Protein AF-A0A5D8YFP8-F1 (afdb_monomer)

Sequence (154 aa):
MKHLTKTLVATAILLFAITYSSNAQLAPLNMPQSDTSWSAPQTMVLKSHWGGTQEVEITCKLIKHYGTTGKFEVQITNKGPKKLTGYVGLVMGGGWKDLNYNNLAHFNRLGANYWIRFNLELRGCLPKGRSKMTDLEKCKACMPHIGFAEVNFD

Structure (mmCIF, N/CA/C/O backbone):
data_AF-A0A5D8YFP8-F1
#
_entry.id   AF-A0A5D8YFP8-F1
#
loop_
_atom_site.group_PDB
_atom_site.id
_atom_site.type_symbol
_atom_site.label_atom_id
_atom_site.label_alt_id
_atom_site.label_comp_id
_atom_site.label_asym_id
_atom_site.label_entity_id
_atom_site.label_seq_id
_atom_site.pdbx_PDB_ins_code
_atom_site.Cartn_x
_atom_site.Cartn_y
_atom_site.Cartn_z
_atom_site.occupancy
_atom_site.B_iso_or_equiv
_atom_site.auth_seq_id
_atom_site.auth_comp_id
_atom_site.auth_asym_id
_atom_site.auth_atom_id
_atom_site.pdbx_PDB_model_num
ATOM 1 N N . MET A 1 1 ? -66.411 1.654 2.085 1.00 47.53 1 MET A N 1
ATOM 2 C CA . MET A 1 1 ? -65.193 2.328 2.600 1.00 47.53 1 MET A CA 1
ATOM 3 C C . MET A 1 1 ? -64.343 1.384 3.470 1.00 47.53 1 MET A C 1
ATOM 5 O O . MET A 1 1 ? -64.147 1.649 4.646 1.00 47.53 1 MET A O 1
ATOM 9 N N . LYS A 1 2 ? -63.863 0.247 2.938 1.00 46.16 2 LYS A N 1
ATOM 10 C CA . LYS A 1 2 ? -63.040 -0.728 3.701 1.00 46.16 2 LYS A CA 1
ATOM 11 C C . LYS A 1 2 ? -61.814 -1.250 2.929 1.00 46.16 2 LYS A C 1
ATOM 13 O O . LYS A 1 2 ? -61.203 -2.228 3.340 1.00 46.16 2 LYS A O 1
ATOM 18 N N . HIS A 1 3 ? -61.447 -0.596 1.824 1.00 42.34 3 HIS A N 1
ATOM 19 C CA . HIS A 1 3 ? -60.337 -1.032 0.965 1.00 42.34 3 HIS A CA 1
ATOM 20 C C . HIS A 1 3 ? -59.180 -0.029 0.853 1.00 42.34 3 HIS A C 1
ATOM 22 O O . HIS A 1 3 ? -58.151 -0.385 0.296 1.00 42.34 3 HIS A O 1
ATOM 28 N N . LEU A 1 4 ? -59.291 1.180 1.421 1.00 44.59 4 LEU A N 1
ATOM 29 C CA . LEU A 1 4 ? -58.226 2.191 1.324 1.00 44.59 4 LEU A CA 1
ATOM 30 C C . LEU A 1 4 ? -57.161 2.119 2.431 1.00 44.59 4 LEU A C 1
ATOM 32 O O . LEU A 1 4 ? -56.101 2.714 2.285 1.00 44.59 4 LEU A O 1
ATOM 36 N N . THR A 1 5 ? -57.388 1.385 3.521 1.00 45.97 5 THR A N 1
ATOM 37 C CA . THR A 1 5 ? -56.457 1.350 4.666 1.00 45.97 5 THR A CA 1
ATOM 38 C C . THR A 1 5 ? -55.403 0.245 4.602 1.00 45.97 5 THR A C 1
ATOM 40 O O . THR A 1 5 ? -54.464 0.268 5.389 1.00 45.97 5 THR A O 1
ATOM 43 N N . LYS A 1 6 ? -55.506 -0.712 3.668 1.00 43.00 6 LYS A N 1
ATOM 44 C CA . LYS A 1 6 ? -54.538 -1.823 3.556 1.00 43.00 6 LYS A CA 1
ATOM 45 C C . LYS A 1 6 ? -53.389 -1.560 2.580 1.00 43.00 6 LYS A C 1
ATOM 47 O O . LYS A 1 6 ? -52.371 -2.237 2.660 1.00 43.00 6 LYS A O 1
ATOM 52 N N . THR A 1 7 ? -53.510 -0.557 1.715 1.00 43.31 7 THR A N 1
ATOM 53 C CA . THR A 1 7 ? -52.475 -0.229 0.719 1.00 43.31 7 THR A CA 1
ATOM 54 C C . THR A 1 7 ? -51.374 0.674 1.284 1.00 43.31 7 THR A C 1
ATOM 56 O O . THR A 1 7 ? -50.300 0.750 0.705 1.00 43.31 7 THR A O 1
ATOM 59 N N . LEU A 1 8 ? -51.594 1.320 2.437 1.00 41.31 8 LEU A N 1
ATOM 60 C CA . LEU A 1 8 ? -50.602 2.223 3.039 1.00 41.31 8 LEU A CA 1
ATOM 61 C C . LEU A 1 8 ? -49.530 1.509 3.882 1.00 41.31 8 LEU A C 1
ATOM 63 O O . LEU A 1 8 ? -48.481 2.085 4.145 1.00 41.31 8 LEU A O 1
ATOM 67 N N . VAL A 1 9 ? -49.770 0.262 4.304 1.00 45.12 9 VAL A N 1
ATOM 68 C CA . VAL A 1 9 ? -48.839 -0.482 5.177 1.00 45.12 9 VAL A CA 1
ATOM 69 C C . VAL A 1 9 ? -47.821 -1.298 4.369 1.00 45.12 9 VAL A C 1
ATOM 71 O O . VAL A 1 9 ? -46.718 -1.556 4.839 1.00 45.12 9 VAL A O 1
ATOM 74 N N . ALA A 1 10 ? -48.138 -1.648 3.119 1.00 42.41 10 ALA A N 1
ATOM 75 C CA . ALA A 1 10 ? -47.238 -2.424 2.263 1.00 42.41 10 ALA A CA 1
ATOM 76 C C . ALA A 1 10 ? -46.098 -1.586 1.648 1.00 42.41 10 ALA A C 1
ATOM 78 O O . ALA A 1 10 ? -45.053 -2.132 1.302 1.00 42.41 10 ALA A O 1
ATOM 79 N N . THR A 1 11 ? -46.252 -0.262 1.558 1.00 43.38 11 THR A N 1
ATOM 80 C CA . THR A 1 11 ? -45.245 0.626 0.945 1.00 43.38 11 THR A CA 1
ATOM 81 C C . THR A 1 11 ? -44.158 1.081 1.927 1.00 43.38 11 THR A C 1
ATOM 83 O O . THR A 1 11 ? -43.121 1.576 1.500 1.00 43.38 11 THR A O 1
ATOM 86 N N . ALA A 1 12 ? -44.345 0.878 3.237 1.00 41.94 12 ALA A N 1
ATOM 87 C CA . ALA A 1 12 ? -43.344 1.226 4.253 1.00 41.94 12 ALA A CA 1
ATOM 88 C C . ALA A 1 12 ? -42.293 0.121 4.481 1.00 41.94 12 ALA A C 1
ATOM 90 O O . ALA A 1 12 ? -41.196 0.403 4.954 1.00 41.94 12 ALA A O 1
ATOM 91 N N . ILE A 1 13 ? -42.594 -1.130 4.112 1.00 46.78 13 ILE A N 1
ATOM 92 C CA . ILE A 1 13 ? -41.677 -2.271 4.297 1.00 46.78 13 ILE A CA 1
ATOM 93 C C . ILE A 1 13 ? -40.720 -2.424 3.099 1.00 46.78 13 ILE A C 1
ATOM 95 O O . ILE A 1 13 ? -39.627 -2.963 3.242 1.00 46.78 13 ILE A O 1
ATOM 99 N N . LEU A 1 14 ? -41.061 -1.864 1.932 1.00 38.50 14 LEU A N 1
ATOM 100 C CA . LEU A 1 14 ? -40.217 -1.936 0.731 1.00 38.50 14 LEU A CA 1
ATOM 101 C C . LEU A 1 14 ? -39.085 -0.887 0.679 1.00 38.50 14 LEU A C 1
ATOM 103 O O . LEU A 1 14 ? -38.270 -0.918 -0.237 1.00 38.50 14 LEU A O 1
ATOM 107 N N . LEU A 1 15 ? -39.013 0.026 1.654 1.00 38.91 15 LEU A N 1
ATOM 108 C CA . LEU A 1 15 ? -37.946 1.035 1.767 1.00 38.91 15 LEU A CA 1
ATOM 109 C C . LEU A 1 15 ? -36.747 0.577 2.617 1.00 38.91 15 LEU A C 1
ATOM 111 O O . LEU A 1 15 ? -35.756 1.294 2.706 1.00 38.91 15 LEU A O 1
ATOM 115 N N . PHE A 1 16 ? -36.798 -0.634 3.183 1.00 40.44 16 PHE A N 1
ATOM 116 C CA . PHE A 1 16 ? -35.666 -1.281 3.861 1.00 40.44 16 PHE A CA 1
ATOM 117 C C . PHE A 1 16 ? -34.938 -2.309 2.987 1.00 40.44 16 PHE A C 1
ATOM 119 O O . PHE A 1 16 ? -34.140 -3.099 3.487 1.00 40.44 16 PHE A O 1
ATOM 126 N N . ALA A 1 17 ? -35.108 -2.245 1.665 1.00 38.97 17 ALA A N 1
ATOM 127 C CA . ALA A 1 17 ? -34.053 -2.686 0.759 1.00 38.97 17 ALA A CA 1
ATOM 128 C C . ALA A 1 17 ?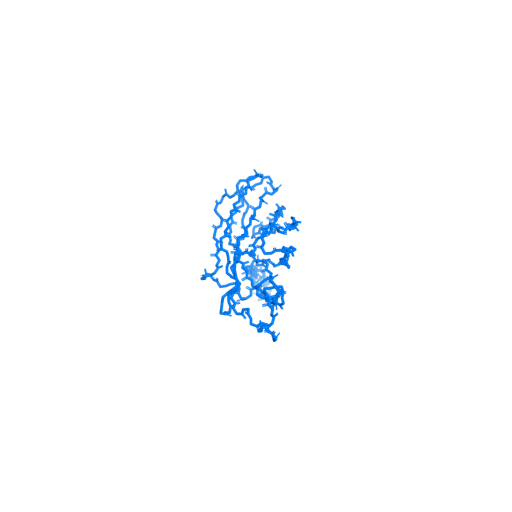 -32.914 -1.653 0.817 1.00 38.97 17 ALA A C 1
ATOM 130 O O . ALA A 1 17 ? -32.631 -0.949 -0.152 1.00 38.97 17 ALA A O 1
ATOM 131 N N . ILE A 1 18 ? -32.296 -1.523 1.999 1.00 44.00 18 ILE A N 1
ATOM 132 C CA . ILE A 1 18 ? -31.012 -0.861 2.160 1.00 44.00 18 ILE A CA 1
ATOM 133 C C . ILE A 1 18 ? -30.118 -1.583 1.171 1.00 44.00 18 ILE A C 1
ATOM 135 O O . ILE A 1 18 ? -29.891 -2.787 1.274 1.00 44.00 18 ILE A O 1
ATOM 139 N N . THR A 1 19 ? -29.688 -0.853 0.156 1.00 37.78 19 THR A N 1
ATOM 140 C CA . THR A 1 19 ? -28.630 -1.270 -0.740 1.00 37.78 19 THR A CA 1
ATOM 141 C C . THR A 1 19 ? -27.440 -1.649 0.136 1.00 37.78 19 THR A C 1
ATOM 143 O O . THR A 1 19 ? -26.700 -0.774 0.588 1.00 37.78 19 THR A O 1
ATOM 146 N N . TYR A 1 20 ? -27.285 -2.943 0.426 1.00 38.62 20 TYR A N 1
ATOM 147 C CA . TYR A 1 20 ? -26.087 -3.529 1.015 1.00 38.62 20 TYR A CA 1
ATOM 148 C C . TYR A 1 20 ? -24.996 -3.496 -0.054 1.00 38.62 20 TYR A C 1
ATOM 150 O O . TYR A 1 20 ? -24.557 -4.510 -0.587 1.00 38.62 20 TYR A O 1
ATOM 158 N N . SER A 1 21 ? -24.605 -2.285 -0.430 1.00 44.31 21 SER A N 1
ATOM 159 C CA . SER A 1 21 ? -23.435 -2.040 -1.240 1.00 44.31 21 SER A CA 1
ATOM 160 C C . SER A 1 21 ? -22.251 -2.339 -0.333 1.00 44.31 21 SER A C 1
ATOM 162 O O . SER A 1 21 ? -22.034 -1.645 0.661 1.00 44.31 21 SER A O 1
ATOM 164 N N . SER A 1 22 ? -21.491 -3.389 -0.636 1.00 53.75 22 SER A N 1
ATOM 165 C CA . SER A 1 22 ? -20.149 -3.557 -0.085 1.00 53.75 22 SER A CA 1
ATOM 166 C C . SER A 1 22 ? -19.400 -2.234 -0.285 1.00 53.75 22 SER A C 1
ATOM 168 O O . SER A 1 22 ? -19.142 -1.845 -1.426 1.00 53.75 22 SER A O 1
ATOM 170 N N . ASN A 1 23 ? -19.114 -1.505 0.800 1.00 69.19 23 ASN A N 1
ATOM 171 C CA . ASN A 1 23 ? -18.434 -0.210 0.747 1.00 69.19 23 ASN A CA 1
ATOM 172 C C . ASN A 1 23 ? -16.951 -0.434 0.436 1.00 69.19 23 ASN A C 1
ATOM 174 O O . ASN A 1 23 ? -16.091 -0.321 1.310 1.00 69.19 23 ASN A O 1
ATOM 178 N N . ALA A 1 24 ? -16.657 -0.811 -0.805 1.00 78.94 24 ALA A N 1
ATOM 179 C CA . ALA A 1 24 ? -15.300 -0.843 -1.299 1.00 78.94 24 ALA A CA 1
ATOM 180 C C . ALA A 1 24 ? -14.810 0.600 -1.468 1.00 78.94 24 ALA A C 1
ATOM 182 O O . ALA A 1 24 ? -15.479 1.437 -2.076 1.00 78.94 24 ALA A O 1
ATOM 183 N N . GLN A 1 25 ? -13.653 0.900 -0.894 1.00 89.31 25 GLN A N 1
ATOM 184 C CA . GLN A 1 25 ? -13.054 2.229 -0.885 1.00 89.31 25 GLN A CA 1
ATOM 185 C C . GLN A 1 25 ? -11.732 2.168 -1.628 1.00 89.31 25 GLN A C 1
ATOM 187 O O . GLN A 1 25 ? -10.938 1.265 -1.385 1.00 89.31 25 GLN A O 1
ATOM 192 N N . LEU A 1 26 ? -11.498 3.120 -2.526 1.00 89.94 26 LEU A N 1
ATOM 193 C CA . LEU A 1 26 ? -10.287 3.198 -3.333 1.00 89.94 26 LEU A CA 1
ATOM 194 C C . LEU A 1 26 ? -9.584 4.528 -3.099 1.00 89.94 26 LEU A C 1
ATOM 196 O O . LEU A 1 26 ? -10.237 5.566 -2.999 1.00 89.94 26 LEU A O 1
ATOM 200 N N . ALA A 1 27 ? -8.258 4.493 -3.103 1.00 90.88 27 ALA A N 1
ATOM 201 C CA . ALA A 1 27 ? -7.419 5.678 -3.174 1.00 90.88 27 ALA A CA 1
ATOM 202 C C . ALA A 1 27 ? -6.243 5.419 -4.127 1.00 90.88 27 ALA A C 1
ATOM 204 O O . ALA A 1 27 ? -5.752 4.286 -4.179 1.00 90.88 27 ALA A O 1
ATOM 205 N N . PRO A 1 28 ? -5.773 6.426 -4.885 1.00 93.19 28 PRO A N 1
ATOM 206 C CA . PRO A 1 28 ? -4.505 6.322 -5.597 1.00 93.19 28 PRO A CA 1
ATOM 207 C C . PRO A 1 28 ? -3.396 5.917 -4.624 1.00 93.19 28 PRO A C 1
ATOM 209 O O . PRO A 1 28 ? -3.338 6.434 -3.513 1.00 93.19 28 PRO A O 1
ATOM 212 N N . LEU A 1 29 ? -2.530 4.987 -5.018 1.00 94.88 29 LEU A N 1
ATOM 213 C CA . LEU A 1 29 ? -1.401 4.581 -4.192 1.00 94.88 29 LEU A CA 1
ATOM 214 C C . LEU A 1 29 ? -0.234 5.549 -4.424 1.00 94.88 29 LEU A C 1
ATOM 216 O O . LEU A 1 29 ? 0.273 5.652 -5.541 1.00 94.88 29 LEU A O 1
ATOM 220 N N . ASN A 1 30 ? 0.229 6.224 -3.372 1.00 96.06 30 ASN A N 1
ATOM 221 C CA . ASN A 1 30 ? 1.441 7.029 -3.442 1.00 96.06 30 ASN A CA 1
ATOM 222 C C . ASN A 1 30 ? 2.662 6.135 -3.706 1.00 96.06 30 ASN A C 1
ATOM 224 O O . ASN A 1 30 ? 3.015 5.281 -2.894 1.00 96.06 30 ASN A O 1
ATOM 228 N N . MET A 1 31 ? 3.294 6.323 -4.861 1.00 95.81 31 MET A N 1
ATOM 229 C CA . MET A 1 31 ? 4.375 5.463 -5.337 1.00 95.81 31 MET A CA 1
ATOM 230 C C . MET A 1 31 ? 5.730 5.908 -4.775 1.00 95.81 31 MET A C 1
ATOM 232 O O . MET A 1 31 ? 5.963 7.109 -4.621 1.00 95.81 31 MET A O 1
ATOM 236 N N . PRO A 1 32 ? 6.667 4.979 -4.515 1.00 96.00 32 PRO A N 1
ATOM 237 C CA . PRO A 1 32 ? 7.991 5.346 -4.037 1.00 96.00 32 PRO A CA 1
ATOM 238 C C . PRO A 1 32 ? 8.777 6.125 -5.100 1.00 96.00 32 PRO A C 1
ATOM 240 O O . PRO A 1 32 ? 8.525 6.025 -6.309 1.00 96.00 32 PRO A O 1
ATOM 243 N N . GLN A 1 33 ? 9.730 6.941 -4.650 1.00 93.94 33 GLN A N 1
ATOM 244 C CA . GLN A 1 33 ? 10.578 7.732 -5.548 1.00 93.94 33 GLN A CA 1
ATOM 245 C C . GLN A 1 33 ? 11.653 6.862 -6.213 1.00 93.94 33 GLN A C 1
ATOM 247 O O . GLN A 1 33 ? 11.975 7.093 -7.375 1.00 93.94 33 GLN A O 1
ATOM 252 N N . SER A 1 34 ? 12.115 5.811 -5.525 1.00 93.00 34 SER A N 1
ATOM 253 C CA . SER A 1 34 ? 13.021 4.784 -6.054 1.00 93.00 34 SER A CA 1
ATOM 254 C C . SER A 1 34 ? 12.493 3.368 -5.794 1.00 93.00 34 SER A C 1
ATOM 256 O O . SER A 1 34 ? 11.586 3.160 -4.996 1.00 93.00 34 SER A O 1
ATOM 258 N N . ASP A 1 35 ? 13.063 2.379 -6.472 1.00 85.81 35 ASP A N 1
ATOM 259 C CA . ASP A 1 35 ? 12.762 0.949 -6.308 1.00 85.81 35 ASP A CA 1
ATOM 260 C C . ASP A 1 35 ? 13.217 0.372 -4.954 1.00 85.81 35 ASP A C 1
ATOM 262 O O . ASP A 1 35 ? 12.687 -0.630 -4.481 1.00 85.81 35 ASP A O 1
ATOM 266 N N . THR A 1 36 ? 14.174 1.021 -4.296 1.00 88.31 36 THR A N 1
ATOM 267 C CA . THR A 1 36 ? 14.723 0.601 -3.000 1.00 88.31 36 THR A CA 1
ATOM 268 C C . THR A 1 36 ? 14.081 1.296 -1.798 1.00 88.31 36 THR A C 1
ATOM 270 O O . THR A 1 36 ? 14.227 0.809 -0.670 1.00 88.31 36 THR A O 1
ATOM 273 N N . SER A 1 37 ? 13.349 2.393 -2.018 1.00 94.94 37 SER A N 1
ATOM 274 C CA . SER A 1 37 ? 12.750 3.221 -0.967 1.00 94.94 37 SER A CA 1
ATOM 275 C C . SER A 1 37 ? 11.281 2.895 -0.703 1.00 94.94 37 SER A C 1
ATOM 277 O O . SER A 1 37 ? 10.557 2.372 -1.551 1.00 94.94 37 SER A O 1
ATOM 279 N N . TRP A 1 38 ? 10.842 3.227 0.508 1.00 97.81 38 TRP A N 1
ATOM 280 C CA . TRP A 1 38 ? 9.423 3.331 0.827 1.00 97.81 38 TRP A CA 1
ATOM 281 C C . TRP A 1 38 ? 8.854 4.631 0.253 1.00 97.81 38 TRP A C 1
ATOM 283 O O . TRP A 1 38 ? 9.555 5.639 0.145 1.00 97.81 38 TRP A O 1
ATOM 293 N N . SER A 1 39 ? 7.573 4.616 -0.100 1.00 97.94 39 SER A N 1
ATOM 294 C CA . SER A 1 39 ? 6.827 5.818 -0.446 1.00 97.94 39 SER A CA 1
ATOM 295 C C . SER A 1 39 ? 6.719 6.754 0.753 1.00 97.94 39 SER A C 1
ATOM 297 O O . SER A 1 39 ? 6.797 6.326 1.908 1.00 97.94 39 SER A O 1
ATOM 299 N N . ALA A 1 40 ? 6.458 8.033 0.483 1.00 97.50 40 ALA A N 1
ATOM 300 C CA . ALA A 1 40 ? 5.982 8.915 1.537 1.00 97.50 40 ALA A CA 1
ATOM 301 C C . ALA A 1 40 ? 4.651 8.369 2.102 1.00 97.50 40 ALA A C 1
ATOM 303 O O . ALA A 1 40 ? 3.851 7.821 1.325 1.00 97.50 40 ALA A O 1
ATOM 304 N N . PRO A 1 41 ? 4.405 8.503 3.419 1.00 97.12 41 PRO A N 1
ATOM 305 C CA . PRO A 1 41 ? 3.124 8.150 4.017 1.00 97.12 41 PRO A CA 1
ATOM 306 C C . PRO A 1 41 ? 1.968 8.873 3.330 1.00 97.12 41 PRO A C 1
ATOM 308 O O . PRO A 1 41 ? 2.063 10.061 3.025 1.00 97.12 41 PRO A O 1
ATOM 311 N N . GLN A 1 42 ? 0.883 8.149 3.079 1.00 97.19 42 GLN A N 1
ATOM 312 C CA . GLN A 1 42 ? -0.379 8.719 2.622 1.00 97.19 42 GLN A CA 1
ATOM 313 C C . GLN A 1 42 ? -1.481 8.359 3.610 1.00 97.19 42 GLN A C 1
ATOM 315 O O . GLN A 1 42 ? -1.569 7.221 4.071 1.00 97.19 42 GLN A O 1
ATOM 320 N N . THR A 1 43 ? -2.330 9.328 3.907 1.00 96.62 43 THR A N 1
ATOM 321 C CA . THR A 1 43 ? -3.428 9.162 4.852 1.00 96.62 43 THR A CA 1
ATOM 322 C C . THR A 1 43 ? -4.736 8.933 4.106 1.00 96.62 43 THR A C 1
ATOM 324 O O . THR A 1 43 ? -5.018 9.600 3.111 1.00 96.62 43 THR A O 1
ATOM 327 N N . MET A 1 44 ? -5.550 8.002 4.597 1.00 94.62 44 MET A N 1
ATOM 328 C CA . MET A 1 44 ? -6.881 7.711 4.076 1.00 94.62 44 MET A CA 1
ATOM 329 C C . MET A 1 44 ? -7.876 7.568 5.227 1.00 94.62 44 MET A C 1
ATOM 331 O O . MET A 1 44 ? -7.583 6.943 6.243 1.00 94.62 44 MET A O 1
ATOM 335 N N . VAL A 1 45 ? -9.082 8.106 5.052 1.00 95.56 45 VAL A N 1
ATOM 336 C CA . VAL A 1 45 ? -10.192 7.885 5.985 1.00 95.56 45 VAL A CA 1
ATOM 337 C C . VAL A 1 45 ? -11.027 6.711 5.487 1.00 95.56 45 VAL A C 1
ATOM 339 O O . VAL A 1 45 ? -11.682 6.807 4.450 1.00 95.56 45 VAL A O 1
ATOM 342 N N . LEU A 1 46 ? -11.015 5.611 6.235 1.00 93.88 46 LEU A N 1
ATOM 343 C CA . LEU A 1 46 ? -11.871 4.458 5.996 1.00 93.88 46 LEU A CA 1
ATOM 344 C C . LEU A 1 46 ? -13.241 4.671 6.637 1.00 93.88 46 LEU A C 1
ATOM 346 O O . LEU A 1 46 ? -13.349 5.159 7.760 1.00 93.88 46 LEU A O 1
ATOM 350 N N . LYS A 1 47 ? -14.287 4.239 5.943 1.00 92.94 47 LYS A N 1
ATOM 351 C CA . LYS A 1 47 ? -15.664 4.101 6.426 1.00 92.94 47 LYS A CA 1
ATOM 352 C C . LYS A 1 47 ? -15.942 2.636 6.743 1.00 92.94 47 LYS A C 1
ATOM 354 O O . LYS A 1 47 ? -15.593 1.774 5.936 1.00 92.94 47 LYS A O 1
ATOM 359 N N . SER A 1 48 ? -16.560 2.355 7.887 1.00 90.50 48 SER A N 1
ATOM 360 C CA . SER A 1 48 ? -16.979 0.985 8.207 1.00 90.50 48 SER A CA 1
ATOM 361 C C . SER A 1 48 ? -18.295 0.628 7.520 1.00 90.50 48 SER A C 1
ATOM 363 O O . SER A 1 48 ? -19.075 1.510 7.149 1.00 90.50 48 SER A O 1
ATOM 365 N N . HIS A 1 49 ? -18.571 -0.669 7.396 1.00 81.69 49 HIS A N 1
ATOM 366 C CA . HIS A 1 49 ? -19.869 -1.164 6.945 1.00 81.69 49 HIS A CA 1
ATOM 367 C C . HIS A 1 49 ? -21.027 -0.698 7.846 1.00 81.69 49 HIS A C 1
ATOM 369 O O . HIS A 1 49 ? -22.089 -0.343 7.344 1.00 81.69 49 HIS A O 1
ATOM 375 N N . TRP A 1 50 ? -20.800 -0.625 9.160 1.00 82.88 50 TRP A N 1
ATOM 376 C CA . TRP A 1 50 ? -21.799 -0.263 10.174 1.00 82.88 50 TRP A CA 1
ATOM 377 C C . TRP A 1 50 ? -21.829 1.236 10.509 1.00 82.88 50 TRP A C 1
ATOM 379 O O . TRP A 1 50 ? -22.492 1.655 11.456 1.00 82.88 50 TRP A O 1
ATOM 389 N N . GLY A 1 51 ? -21.105 2.057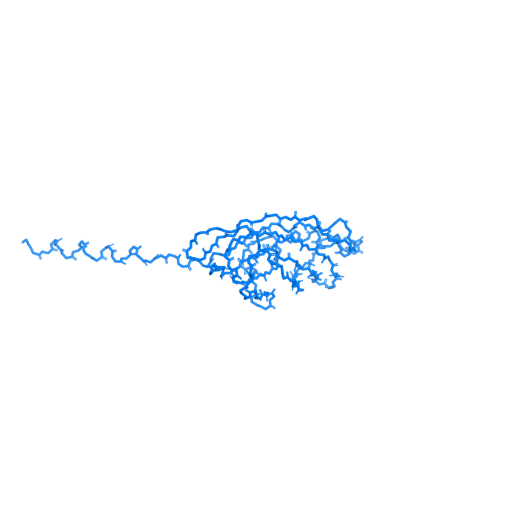 9.745 1.00 82.50 51 GLY A N 1
ATOM 390 C CA . GLY A 1 51 ? -20.949 3.485 10.003 1.00 82.50 51 GLY A CA 1
ATOM 391 C C . GLY A 1 51 ? -19.731 3.834 10.865 1.00 82.50 51 GLY A C 1
ATOM 392 O O . GLY A 1 51 ? -19.025 2.980 11.403 1.00 82.50 51 GLY A O 1
ATOM 393 N N . GLY A 1 52 ? -19.444 5.131 10.953 1.00 88.38 52 GLY A N 1
ATOM 394 C CA . GLY A 1 52 ? -18.216 5.648 11.554 1.00 88.38 52 GLY A CA 1
ATOM 395 C C . GLY A 1 52 ? -17.032 5.660 10.588 1.00 88.38 52 GLY A C 1
ATOM 396 O O . GLY A 1 52 ? -17.057 5.056 9.510 1.00 88.38 52 GLY A O 1
ATOM 397 N N . THR A 1 53 ? -15.987 6.379 10.991 1.00 94.31 53 THR A N 1
ATOM 398 C CA . THR A 1 53 ? -14.779 6.596 10.192 1.00 94.31 53 THR A CA 1
ATOM 399 C C . THR A 1 53 ? -13.521 6.431 11.030 1.00 94.31 53 THR A C 1
ATOM 401 O O . THR A 1 53 ? -13.516 6.824 12.195 1.00 94.31 53 THR A O 1
ATOM 404 N N . GLN A 1 54 ? -12.452 5.906 10.438 1.00 94.06 54 GLN A N 1
ATOM 405 C CA . GLN A 1 54 ? -11.124 5.875 11.050 1.00 94.06 54 GLN A CA 1
ATOM 406 C C . GLN A 1 54 ? -10.042 6.198 10.038 1.00 94.06 54 GLN A C 1
ATOM 408 O O . GLN A 1 54 ? -10.144 5.849 8.865 1.00 94.06 54 GLN A O 1
ATOM 413 N N . GLU A 1 55 ? -8.994 6.848 10.520 1.00 96.62 55 GLU A N 1
ATOM 414 C CA . GLU A 1 55 ? -7.822 7.154 9.724 1.00 96.62 55 GLU A CA 1
ATOM 415 C C . GLU A 1 55 ? -6.873 5.950 9.661 1.00 96.62 55 GLU A C 1
ATOM 417 O O . GLU A 1 55 ? -6.594 5.292 10.669 1.00 96.62 55 GLU A O 1
ATOM 422 N N . VAL A 1 56 ? -6.352 5.686 8.468 1.00 97.44 56 VAL A N 1
ATOM 423 C CA . VAL A 1 56 ? -5.217 4.798 8.246 1.00 97.44 56 VAL A CA 1
ATOM 424 C C . VAL A 1 56 ? -4.119 5.544 7.509 1.00 97.44 56 VAL A C 1
ATOM 426 O O . VAL A 1 56 ? -4.376 6.395 6.659 1.00 97.44 56 VAL A O 1
ATOM 429 N N . GLU A 1 57 ? -2.885 5.184 7.818 1.00 98.25 57 GLU A N 1
ATOM 430 C CA . GLU A 1 57 ? -1.706 5.631 7.090 1.00 98.25 57 GLU A CA 1
ATOM 431 C C . GLU A 1 57 ? -1.157 4.452 6.290 1.00 98.25 57 GLU A C 1
ATOM 433 O O . GLU A 1 57 ? -1.067 3.329 6.789 1.00 98.25 57 GLU A O 1
ATOM 438 N N . ILE A 1 58 ? -0.818 4.700 5.033 1.00 98.31 58 ILE A N 1
ATOM 439 C CA . ILE A 1 58 ? -0.377 3.688 4.083 1.00 98.31 58 ILE A CA 1
ATOM 440 C C . ILE A 1 58 ? 0.999 4.095 3.562 1.00 98.31 58 ILE A C 1
ATOM 442 O O . ILE A 1 58 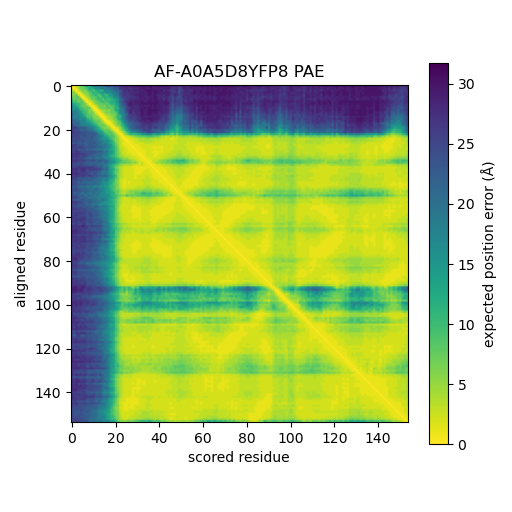? 1.213 5.236 3.152 1.00 98.31 58 ILE A O 1
ATOM 446 N N . THR A 1 59 ? 1.927 3.149 3.515 1.00 98.25 59 THR A N 1
ATOM 447 C CA . THR A 1 59 ? 3.185 3.281 2.771 1.00 98.25 59 THR A CA 1
ATOM 448 C C . THR A 1 59 ? 3.391 2.042 1.919 1.00 98.25 59 THR A C 1
ATOM 450 O O . THR A 1 59 ? 2.884 0.963 2.230 1.00 98.25 59 THR A O 1
ATOM 453 N N . CYS A 1 60 ? 4.119 2.175 0.816 1.00 97.94 60 CYS A N 1
ATOM 454 C CA . CYS A 1 60 ? 4.446 1.032 -0.022 1.00 97.94 60 CYS A CA 1
ATOM 455 C C . CYS A 1 60 ? 5.892 1.060 -0.501 1.00 97.94 60 CYS A C 1
ATOM 457 O O . CYS A 1 60 ? 6.516 2.114 -0.601 1.00 97.94 60 CYS A O 1
ATOM 459 N N . LYS A 1 61 ? 6.413 -0.115 -0.827 1.00 97.62 61 LYS A N 1
ATOM 460 C CA . LYS A 1 61 ? 7.708 -0.311 -1.464 1.00 97.62 61 LYS A CA 1
ATOM 461 C C . LYS A 1 61 ? 7.537 -1.272 -2.631 1.00 97.62 61 LYS A C 1
ATOM 463 O O . LYS A 1 61 ? 6.862 -2.295 -2.508 1.00 97.62 61 LYS A O 1
ATOM 468 N N . LEU A 1 62 ? 8.149 -0.955 -3.769 1.00 96.88 62 LEU A N 1
ATOM 469 C CA . LEU A 1 62 ? 8.209 -1.897 -4.880 1.00 96.88 62 LEU A CA 1
ATOM 470 C C . LEU A 1 62 ? 9.145 -3.051 -4.509 1.00 96.88 62 LEU A C 1
ATOM 472 O O . LEU A 1 62 ? 10.274 -2.829 -4.087 1.00 96.88 62 LEU A O 1
ATOM 476 N N . ILE A 1 63 ? 8.686 -4.284 -4.700 1.00 96.25 63 ILE A N 1
ATOM 477 C CA . ILE A 1 63 ? 9.544 -5.469 -4.606 1.00 96.25 63 ILE A CA 1
ATOM 478 C C . ILE A 1 63 ? 10.144 -5.758 -5.981 1.00 96.25 63 ILE A C 1
ATOM 480 O O . ILE A 1 63 ? 11.354 -5.913 -6.101 1.00 96.25 63 ILE A O 1
ATOM 484 N N . LYS A 1 64 ? 9.293 -5.861 -7.012 1.00 95.38 64 LYS A N 1
ATOM 485 C CA . LYS A 1 64 ? 9.685 -6.062 -8.420 1.00 95.38 64 LYS A CA 1
ATOM 486 C C . LYS A 1 64 ? 8.488 -5.958 -9.363 1.00 95.38 64 LYS A C 1
ATOM 488 O O . LYS A 1 64 ? 7.345 -6.108 -8.924 1.00 95.38 64 LYS A O 1
ATOM 493 N N . HIS A 1 65 ? 8.739 -5.824 -10.664 1.00 95.25 65 HIS A N 1
ATOM 494 C CA . HIS A 1 65 ? 7.740 -6.056 -11.714 1.00 95.25 65 HIS A CA 1
ATOM 495 C C . HIS A 1 65 ? 8.154 -7.254 -12.576 1.00 95.25 65 HIS A C 1
ATOM 497 O O . HIS A 1 65 ? 9.310 -7.396 -12.956 1.00 95.25 65 HIS A O 1
ATOM 503 N N . TYR A 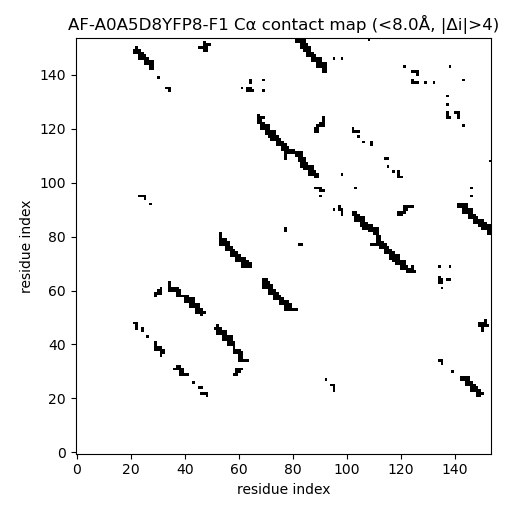1 66 ? 7.223 -8.156 -12.880 1.00 92.81 66 TYR A N 1
ATOM 504 C CA . TYR A 1 66 ? 7.481 -9.296 -13.763 1.00 92.81 66 TYR A CA 1
ATOM 505 C C . TYR A 1 66 ? 6.253 -9.618 -14.607 1.00 92.81 66 TYR A C 1
ATOM 507 O O . TYR A 1 66 ? 5.128 -9.653 -14.112 1.00 92.81 66 TYR A O 1
ATOM 515 N N . GLY A 1 67 ? 6.461 -9.876 -15.901 1.00 92.81 67 GLY A N 1
ATOM 516 C CA . GLY A 1 67 ? 5.370 -10.182 -16.826 1.00 92.81 67 GLY A CA 1
ATOM 517 C C . GLY A 1 67 ? 4.343 -9.048 -16.879 1.00 92.81 67 GLY A C 1
ATOM 518 O O . GLY A 1 67 ? 4.602 -8.014 -17.494 1.00 92.81 67 GLY A O 1
ATOM 519 N N . THR A 1 68 ? 3.187 -9.255 -16.254 1.00 93.12 68 THR A N 1
ATOM 520 C CA . THR A 1 68 ? 2.078 -8.292 -16.156 1.00 93.12 68 THR A CA 1
ATOM 521 C C . THR A 1 68 ? 1.780 -7.901 -14.704 1.00 93.12 68 THR A C 1
ATOM 523 O O . THR A 1 68 ? 0.684 -7.428 -14.409 1.00 93.12 68 THR A O 1
ATOM 526 N N . THR A 1 69 ? 2.692 -8.185 -13.774 1.00 94.06 69 THR A N 1
ATOM 527 C CA . THR A 1 69 ? 2.435 -8.110 -12.334 1.00 94.06 69 THR A CA 1
ATOM 528 C C . THR A 1 69 ? 3.471 -7.236 -11.646 1.00 94.06 69 THR A C 1
ATOM 530 O O . THR A 1 69 ? 4.668 -7.517 -11.697 1.00 94.06 69 THR A O 1
ATOM 533 N N . GLY A 1 70 ? 3.001 -6.199 -10.956 1.00 94.56 70 GLY A N 1
ATOM 534 C CA . GLY A 1 70 ? 3.790 -5.447 -9.983 1.00 94.56 70 GLY A CA 1
ATOM 535 C C . GLY A 1 70 ? 3.621 -6.046 -8.589 1.00 94.56 70 GLY A C 1
ATOM 536 O O . GLY A 1 70 ? 2.492 -6.244 -8.149 1.00 94.56 70 GLY A O 1
ATOM 537 N N . LYS A 1 71 ? 4.719 -6.341 -7.891 1.00 95.81 71 LYS A N 1
ATOM 538 C CA . LYS A 1 71 ? 4.705 -6.786 -6.491 1.00 95.81 71 LYS A CA 1
ATOM 539 C C . LYS A 1 71 ? 5.127 -5.662 -5.569 1.00 95.81 71 LYS A C 1
ATOM 541 O O . LYS A 1 71 ? 6.190 -5.077 -5.771 1.00 95.81 71 LYS A O 1
ATOM 546 N N . PHE A 1 72 ? 4.332 -5.430 -4.535 1.00 96.50 72 PHE A N 1
ATOM 547 C CA . PHE A 1 72 ? 4.561 -4.384 -3.551 1.00 96.50 72 PHE A CA 1
ATOM 548 C C . PHE A 1 72 ? 4.520 -4.951 -2.146 1.00 96.50 72 PHE A C 1
ATOM 550 O O . PHE A 1 72 ? 3.658 -5.769 -1.840 1.00 96.50 72 PHE A O 1
ATOM 557 N N . GLU A 1 73 ? 5.402 -4.462 -1.288 1.00 97.38 73 GLU A N 1
ATOM 558 C CA . GLU A 1 73 ? 5.201 -4.535 0.151 1.00 97.38 73 GLU A CA 1
ATOM 559 C C . GLU A 1 73 ? 4.398 -3.292 0.548 1.00 97.38 73 GLU A C 1
ATOM 561 O O . GLU A 1 73 ? 4.814 -2.167 0.271 1.00 97.38 73 GLU A O 1
ATOM 566 N N . VAL A 1 74 ? 3.223 -3.479 1.139 1.00 97.62 74 VAL A N 1
ATOM 567 C CA . VAL A 1 74 ?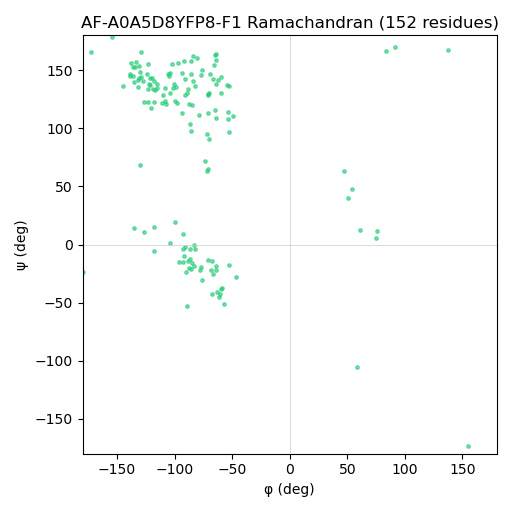 2.331 -2.398 1.566 1.00 97.62 74 VAL A CA 1
ATOM 568 C C . VAL A 1 74 ? 2.171 -2.476 3.073 1.00 97.62 74 VAL A C 1
ATOM 570 O O . VAL A 1 74 ? 1.746 -3.503 3.597 1.00 97.62 74 VAL A O 1
ATOM 573 N N . GLN A 1 75 ? 2.509 -1.391 3.764 1.00 98.00 75 GLN A N 1
ATOM 574 C CA . GLN A 1 75 ? 2.282 -1.230 5.191 1.00 98.00 75 GLN A CA 1
ATOM 575 C C . GLN A 1 75 ? 1.018 -0.405 5.415 1.00 98.00 75 GLN A C 1
ATOM 577 O O . GLN A 1 75 ? 0.823 0.630 4.778 1.00 98.00 75 GLN A O 1
ATOM 582 N N . ILE A 1 76 ? 0.184 -0.858 6.344 1.00 97.81 76 ILE A N 1
ATOM 583 C CA . ILE A 1 76 ? -1.027 -0.166 6.775 1.00 97.81 76 ILE A CA 1
ATOM 584 C C . ILE A 1 76 ? -0.912 0.037 8.275 1.00 97.81 76 ILE A C 1
ATOM 586 O O . ILE A 1 76 ? -0.760 -0.932 9.020 1.00 97.81 76 ILE A O 1
ATOM 590 N N . THR A 1 77 ? -0.989 1.286 8.708 1.00 98.00 77 THR A N 1
ATOM 591 C CA . THR A 1 77 ? -0.988 1.689 10.111 1.00 98.00 77 THR A CA 1
ATOM 592 C C . THR A 1 77 ? -2.386 2.166 10.476 1.00 98.00 77 THR A C 1
ATOM 594 O O . THR A 1 77 ? -2.908 3.092 9.855 1.00 98.00 77 THR A O 1
ATOM 597 N N . ASN A 1 78 ? -2.996 1.563 11.493 1.00 97.50 78 ASN A N 1
ATOM 598 C CA . ASN A 1 78 ? -4.265 2.039 12.030 1.00 97.50 78 ASN A CA 1
ATOM 599 C C . ASN A 1 78 ? -4.004 3.247 12.938 1.00 97.50 78 ASN A C 1
ATOM 601 O O . ASN A 1 78 ? -3.411 3.092 14.002 1.00 97.50 78 ASN A O 1
ATOM 605 N N . LYS A 1 79 ? -4.432 4.444 12.528 1.00 97.88 79 LYS A N 1
ATOM 606 C CA . LYS A 1 79 ? -4.324 5.673 13.335 1.00 97.88 79 LYS A CA 1
ATOM 607 C C . LYS A 1 79 ? -5.585 5.935 14.166 1.00 97.88 79 LYS A C 1
ATOM 609 O O . LYS A 1 79 ? -5.638 6.894 14.929 1.00 97.88 79 LYS A O 1
ATOM 614 N N . GLY A 1 80 ? -6.615 5.106 13.999 1.00 94.75 80 GLY A N 1
ATOM 615 C CA . GLY A 1 80 ? -7.874 5.205 14.719 1.00 94.75 80 GLY A CA 1
ATOM 616 C C . GLY A 1 80 ? -7.847 4.533 16.099 1.00 94.75 80 GLY A C 1
ATOM 617 O O . GLY A 1 80 ? -6.978 3.704 16.382 1.00 94.75 80 GLY A O 1
ATOM 618 N N . PRO A 1 81 ? -8.809 4.874 16.976 1.00 95.19 81 PRO A N 1
ATOM 619 C CA . PRO A 1 81 ? -8.891 4.335 18.336 1.00 95.19 81 PRO A CA 1
ATOM 620 C C . PRO A 1 81 ? -9.443 2.899 18.431 1.00 95.19 81 PRO A C 1
ATOM 622 O O . PRO A 1 81 ? -9.252 2.245 19.454 1.00 95.19 81 PRO A O 1
ATOM 625 N N . LYS A 1 82 ? -10.142 2.405 17.405 1.00 95.44 82 LYS A N 1
ATOM 626 C CA . LYS A 1 82 ? -10.782 1.080 17.349 1.00 95.44 82 LYS A CA 1
ATOM 627 C C . LYS A 1 82 ? -9.968 0.101 16.522 1.00 95.44 82 LYS A C 1
ATOM 629 O O . LYS A 1 82 ? -9.244 0.493 15.603 1.00 95.44 82 LYS A O 1
ATOM 634 N N . LYS A 1 83 ? -10.131 -1.191 16.800 1.00 95.62 83 LYS A N 1
ATOM 635 C CA . LYS A 1 83 ? -9.503 -2.250 16.008 1.00 95.62 83 LYS A CA 1
ATOM 636 C C . LYS A 1 83 ? -10.098 -2.263 14.608 1.00 95.62 83 LYS A C 1
ATOM 638 O O . LYS A 1 83 ? -11.289 -2.041 14.424 1.00 95.62 83 LYS A O 1
ATOM 643 N N . LEU A 1 84 ? -9.248 -2.527 13.628 1.00 94.75 84 LEU A N 1
ATOM 644 C CA . LEU A 1 84 ? -9.601 -2.521 12.220 1.00 94.75 84 LEU A CA 1
ATOM 645 C C . LEU A 1 84 ? -9.582 -3.958 11.672 1.00 94.75 84 LEU A C 1
ATOM 647 O O . LEU A 1 84 ? -8.579 -4.659 11.817 1.00 94.75 84 LEU A O 1
ATOM 651 N N . THR A 1 85 ? -10.664 -4.372 11.014 1.00 94.94 85 THR A N 1
ATOM 652 C CA . THR A 1 85 ? -10.759 -5.654 10.292 1.00 94.94 85 THR A CA 1
ATOM 653 C C . THR A 1 85 ? -11.268 -5.418 8.873 1.00 94.94 85 THR A C 1
ATOM 655 O O . THR A 1 85 ? -12.085 -4.522 8.664 1.00 94.94 85 THR A O 1
ATOM 658 N N . GLY A 1 86 ? -10.781 -6.181 7.895 1.00 92.81 86 GLY A N 1
ATOM 659 C CA . GLY A 1 86 ? -11.217 -6.075 6.503 1.00 92.81 86 GLY A CA 1
ATOM 660 C C . GLY A 1 86 ? -10.173 -6.556 5.502 1.00 92.81 86 GLY A C 1
ATOM 661 O O . GLY A 1 86 ? -9.122 -7.093 5.862 1.00 92.81 86 GLY A O 1
ATOM 662 N N . TYR A 1 87 ? -10.468 -6.350 4.224 1.00 92.50 87 TYR A N 1
ATOM 663 C CA . TYR A 1 87 ? -9.600 -6.743 3.120 1.00 92.50 87 TYR A CA 1
ATOM 664 C C . TYR A 1 87 ? -8.900 -5.538 2.508 1.00 92.50 87 TYR A C 1
ATOM 666 O O . TYR A 1 87 ? -9.479 -4.455 2.429 1.00 92.50 87 TYR A O 1
ATOM 674 N N . VAL A 1 88 ? -7.674 -5.746 2.029 1.00 93.88 88 VAL A N 1
ATOM 675 C CA . VAL A 1 88 ? -6.905 -4.776 1.246 1.00 93.88 88 VAL A CA 1
ATOM 676 C C . VAL A 1 88 ? -6.332 -5.416 -0.012 1.00 93.88 88 VAL A C 1
ATOM 678 O O . VAL A 1 88 ? -5.893 -6.563 0.015 1.00 93.88 88 VAL A O 1
ATOM 681 N N . GLY A 1 89 ? -6.290 -4.671 -1.110 1.00 94.12 89 GLY A N 1
ATOM 682 C CA . GLY A 1 89 ? -5.660 -5.100 -2.355 1.00 94.12 89 GLY A CA 1
ATOM 683 C C . GLY A 1 89 ? -5.191 -3.939 -3.215 1.00 94.12 89 GLY A C 1
ATOM 684 O O . GLY A 1 89 ? -5.382 -2.773 -2.869 1.00 94.12 89 GLY A O 1
ATOM 685 N N . LEU A 1 90 ? -4.588 -4.276 -4.354 1.00 93.62 90 LEU A N 1
ATOM 686 C CA . LEU A 1 90 ? -4.180 -3.317 -5.377 1.00 93.62 90 LEU A CA 1
ATOM 687 C C . LEU A 1 90 ? -4.972 -3.541 -6.665 1.00 93.62 90 LEU A C 1
ATOM 689 O O . LEU A 1 90 ? -5.148 -4.678 -7.099 1.00 93.62 90 LEU A O 1
ATOM 693 N N . VAL A 1 91 ? -5.397 -2.451 -7.298 1.00 91.19 91 VAL A N 1
ATOM 694 C CA . VAL A 1 91 ? -6.068 -2.459 -8.607 1.00 91.19 91 VAL A CA 1
ATOM 695 C C . VAL A 1 91 ? -5.482 -1.394 -9.524 1.00 91.19 91 VAL A C 1
ATOM 697 O O . VAL A 1 91 ? -4.888 -0.418 -9.065 1.00 91.19 91 VAL A O 1
ATOM 700 N N . MET A 1 92 ? -5.638 -1.580 -10.832 1.00 87.81 92 MET A N 1
ATOM 701 C CA . MET A 1 92 ? -5.354 -0.525 -11.807 1.00 87.81 92 MET A CA 1
ATOM 702 C C . MET A 1 92 ? -6.515 0.477 -11.804 1.00 87.81 92 MET A C 1
ATOM 704 O O . MET A 1 92 ? -7.657 0.085 -11.571 1.00 87.81 92 MET A O 1
ATOM 708 N N . GLY A 1 93 ? -6.239 1.767 -12.016 1.00 67.06 93 GLY A N 1
ATOM 709 C CA . GLY A 1 93 ? -7.273 2.809 -12.019 1.00 67.06 93 GLY A CA 1
ATOM 710 C C . GLY A 1 93 ? -8.421 2.481 -12.986 1.00 67.06 93 GLY A C 1
ATOM 711 O O . GLY A 1 93 ? -8.238 2.535 -14.198 1.00 67.06 93 GLY A O 1
ATOM 712 N N . GLY A 1 94 ? -9.588 2.117 -12.444 1.00 58.34 94 GLY A N 1
ATOM 713 C CA . GLY A 1 94 ? -10.725 1.597 -13.222 1.00 58.34 94 GLY A CA 1
ATOM 714 C C . GLY A 1 94 ? -11.969 1.251 -12.392 1.00 58.34 94 GLY A C 1
ATOM 715 O O . GLY A 1 94 ? -13.087 1.312 -12.899 1.00 58.34 94 GLY A O 1
ATOM 716 N N . GLY A 1 95 ? -11.804 0.985 -11.093 1.00 65.19 95 GLY A N 1
ATOM 717 C CA . GLY A 1 95 ? -12.910 0.813 -10.150 1.00 65.19 95 GLY A CA 1
ATOM 718 C C . GLY A 1 95 ? -12.689 -0.355 -9.195 1.00 65.19 95 GLY A C 1
ATOM 719 O O . GLY A 1 95 ? -11.796 -1.174 -9.367 1.00 65.19 95 GLY A O 1
ATOM 720 N N . TRP A 1 96 ? -13.506 -0.435 -8.144 1.00 69.69 96 TRP A N 1
ATOM 721 C CA . TRP A 1 96 ? -13.341 -1.434 -7.079 1.00 69.69 96 TRP A CA 1
ATOM 722 C C . TRP A 1 96 ? -13.681 -2.859 -7.530 1.00 69.69 96 TRP A C 1
ATOM 724 O O . TRP A 1 96 ? -13.343 -3.813 -6.841 1.00 69.69 96 TRP A O 1
ATOM 734 N N . LYS A 1 97 ? -14.329 -3.008 -8.691 1.00 68.31 97 LYS A N 1
ATOM 735 C CA . LYS A 1 97 ? -14.742 -4.295 -9.267 1.00 68.31 97 LYS A CA 1
ATOM 736 C C . LYS A 1 97 ? -13.561 -5.199 -9.634 1.00 68.31 97 LYS A C 1
ATOM 738 O O . LYS A 1 97 ? -13.743 -6.405 -9.752 1.00 68.31 97 LYS A O 1
ATOM 743 N N . ASP A 1 98 ? -12.366 -4.626 -9.758 1.00 69.19 98 ASP A N 1
ATOM 744 C CA . ASP A 1 98 ? -11.133 -5.365 -10.034 1.00 69.19 98 ASP A CA 1
ATOM 745 C C . ASP A 1 98 ? -10.446 -5.886 -8.756 1.00 69.19 98 ASP A C 1
ATOM 747 O O . ASP A 1 98 ? -9.456 -6.619 -8.840 1.00 69.19 98 ASP A O 1
ATOM 751 N N . LEU A 1 99 ? -10.971 -5.551 -7.563 1.00 72.12 99 LEU A N 1
ATOM 752 C CA . LEU A 1 99 ? -10.558 -6.172 -6.301 1.00 72.12 99 LEU A CA 1
ATOM 753 C C . LEU A 1 99 ? -11.057 -7.619 -6.286 1.00 72.12 99 LEU A C 1
ATOM 755 O O . LEU A 1 99 ? -12.168 -7.925 -5.865 1.00 72.12 99 LEU A O 1
ATOM 759 N N . ASN A 1 100 ? -10.221 -8.524 -6.776 1.00 67.31 100 ASN A N 1
ATOM 760 C CA . ASN A 1 100 ? -10.489 -9.954 -6.769 1.00 67.31 100 ASN A CA 1
ATOM 761 C C . ASN A 1 100 ? -9.964 -10.577 -5.468 1.00 67.31 100 ASN A C 1
ATOM 763 O O . ASN A 1 100 ? -8.785 -10.395 -5.163 1.00 67.31 100 ASN A O 1
ATOM 767 N N . TYR A 1 101 ? -10.790 -11.368 -4.768 1.00 64.12 101 TYR A N 1
ATOM 768 C CA . TYR A 1 101 ? -10.424 -12.121 -3.554 1.00 64.12 101 TYR A CA 1
ATOM 769 C C . TYR A 1 101 ? -9.100 -12.899 -3.674 1.00 64.12 101 TYR A C 1
ATO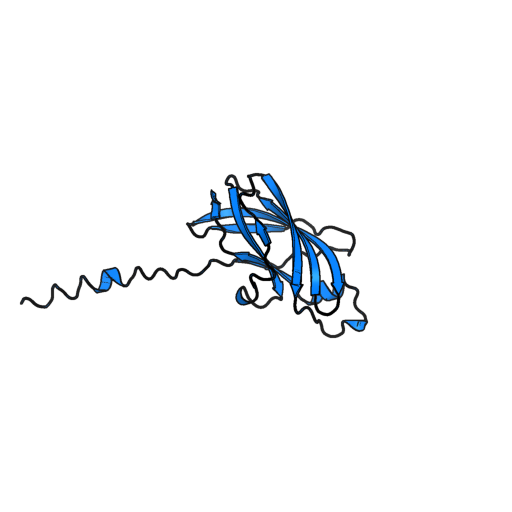M 771 O O . TYR A 1 101 ? -8.394 -13.056 -2.685 1.00 64.12 101 TYR A O 1
ATOM 779 N N . ASN A 1 102 ? -8.711 -13.316 -4.882 1.00 64.69 102 ASN A N 1
ATOM 780 C CA . ASN A 1 102 ? -7.441 -14.001 -5.142 1.00 64.69 102 ASN A CA 1
ATOM 781 C C . ASN A 1 102 ? -6.182 -13.131 -4.944 1.00 64.69 102 ASN A C 1
ATOM 783 O O . ASN A 1 102 ? -5.080 -13.675 -4.907 1.00 64.69 102 ASN A O 1
ATOM 787 N N . ASN A 1 103 ? -6.326 -11.804 -4.849 1.00 71.06 103 ASN A N 1
ATOM 788 C CA . ASN A 1 103 ? -5.226 -10.838 -4.701 1.00 71.06 103 ASN A CA 1
ATOM 789 C C . ASN A 1 103 ? -5.413 -9.901 -3.500 1.00 71.06 103 ASN A C 1
ATOM 791 O O . ASN A 1 103 ? -4.707 -8.894 -3.395 1.00 71.06 103 ASN A O 1
ATOM 795 N N . LEU A 1 104 ? -6.384 -10.197 -2.632 1.00 85.19 104 LEU A N 1
ATOM 796 C CA . LEU A 1 104 ? -6.604 -9.440 -1.407 1.00 85.19 104 LEU A CA 1
ATOM 797 C C . LEU A 1 104 ? -5.863 -10.094 -0.249 1.00 85.19 104 LEU A C 1
ATOM 799 O O . LEU A 1 104 ? -5.750 -11.315 -0.162 1.00 85.19 104 LEU A O 1
ATOM 803 N N . ALA A 1 105 ? -5.407 -9.264 0.674 1.00 90.56 105 ALA A N 1
ATOM 804 C CA . ALA A 1 105 ? -4.979 -9.694 1.988 1.00 90.56 105 ALA A CA 1
ATOM 805 C C . ALA A 1 105 ? -6.038 -9.313 3.023 1.00 90.56 105 ALA A C 1
ATOM 807 O O . ALA A 1 105 ? -6.680 -8.270 2.915 1.00 90.56 105 ALA A O 1
ATOM 808 N N . HIS A 1 106 ? -6.205 -10.158 4.036 1.00 91.94 106 HIS A N 1
ATOM 809 C CA . HIS A 1 106 ? -7.094 -9.903 5.163 1.00 91.94 106 HIS A CA 1
ATOM 810 C C . HIS A 1 106 ? -6.268 -9.407 6.355 1.00 91.94 106 HIS A C 1
ATOM 812 O O . HIS A 1 106 ? -5.347 -10.096 6.799 1.00 91.94 106 HIS A O 1
ATOM 818 N N . PHE A 1 107 ? -6.593 -8.229 6.890 1.00 89.00 107 PHE A N 1
ATOM 819 C CA . PHE A 1 107 ? -6.132 -7.805 8.213 1.00 89.00 107 PHE A CA 1
ATOM 820 C C . PHE A 1 107 ? -7.247 -8.087 9.217 1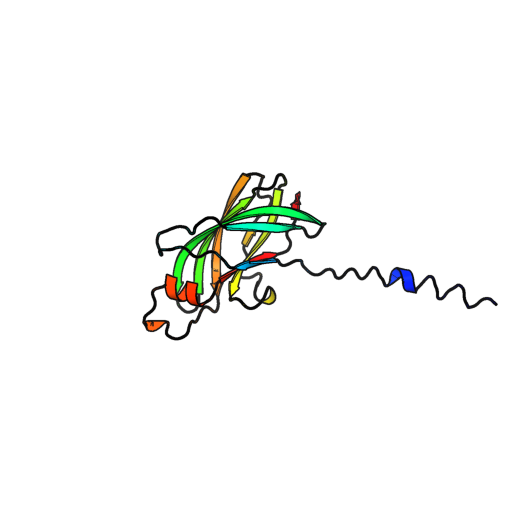.00 89.00 107 PHE A C 1
ATOM 822 O O . PHE A 1 107 ? -8.362 -7.591 9.083 1.00 89.00 107 PHE A O 1
ATOM 829 N N . ASN A 1 108 ? -6.935 -8.886 10.233 1.00 89.88 108 ASN A N 1
ATOM 830 C CA . ASN A 1 108 ? -7.857 -9.217 11.311 1.00 89.88 108 ASN A CA 1
ATOM 831 C C . ASN A 1 108 ? -7.411 -8.497 12.585 1.00 89.88 108 ASN A C 1
ATOM 833 O O . ASN A 1 108 ? -6.298 -8.732 13.056 1.00 89.88 108 ASN A O 1
ATOM 837 N N . ARG A 1 109 ? -8.273 -7.644 13.151 1.00 91.06 109 ARG A N 1
ATOM 838 C CA . ARG A 1 109 ? -8.048 -6.961 14.437 1.00 91.06 109 ARG A CA 1
ATOM 839 C C . ARG A 1 109 ? -6.734 -6.170 14.520 1.00 91.06 109 ARG A C 1
ATOM 841 O O . ARG A 1 109 ? -6.025 -6.245 15.525 1.00 91.06 109 ARG A O 1
ATOM 848 N N . LEU A 1 110 ? -6.427 -5.364 13.504 1.00 95.44 110 LEU A N 1
ATOM 849 C CA . LEU A 1 110 ? -5.312 -4.417 13.561 1.00 95.44 110 LEU A CA 1
ATOM 850 C C . LEU A 1 110 ? -5.585 -3.359 14.646 1.00 95.44 110 LEU A C 1
ATOM 852 O O . LEU A 1 110 ? -6.480 -2.526 14.503 1.00 95.44 110 LEU A O 1
ATOM 856 N N . GLY A 1 111 ? -4.839 -3.424 15.750 1.00 95.81 111 GLY A N 1
ATOM 857 C CA . GLY A 1 111 ? -5.022 -2.556 16.917 1.00 95.81 111 GLY A CA 1
ATOM 858 C C . GLY A 1 111 ? -4.750 -1.075 16.647 1.00 95.81 111 GLY A C 1
ATOM 859 O O . GLY A 1 111 ? -4.104 -0.723 15.662 1.00 95.81 111 GLY A O 1
ATOM 860 N N . ALA A 1 112 ? -5.220 -0.210 17.546 1.00 95.62 112 ALA A N 1
ATOM 861 C CA . ALA A 1 112 ? -4.956 1.226 17.491 1.00 95.62 112 ALA A CA 1
ATOM 862 C C . ALA A 1 112 ? -3.447 1.513 17.557 1.00 95.62 112 ALA A C 1
ATOM 864 O O . ALA A 1 112 ? -2.757 0.996 18.434 1.00 95.62 112 ALA A O 1
ATOM 865 N N . ASN A 1 113 ? -2.943 2.336 16.639 1.00 95.00 113 ASN A N 1
ATOM 866 C CA . ASN A 1 113 ? -1.525 2.670 16.458 1.00 95.00 113 ASN A CA 1
ATOM 867 C C . ASN A 1 113 ? -0.603 1.486 16.112 1.00 95.00 113 ASN A C 1
ATOM 869 O O . ASN A 1 113 ? 0.619 1.636 16.130 1.00 95.00 113 ASN A O 1
ATOM 873 N N . TYR A 1 114 ? -1.161 0.326 15.755 1.00 97.38 114 TYR A N 1
ATOM 874 C CA . TYR A 1 114 ? -0.391 -0.793 15.216 1.00 97.38 114 TYR A CA 1
ATOM 875 C C . TYR A 1 114 ? -0.334 -0.739 13.692 1.00 97.38 114 TYR A C 1
ATOM 877 O O . TYR A 1 114 ? -1.193 -0.153 13.026 1.00 97.38 114 TYR A O 1
ATOM 885 N N . TRP A 1 115 ? 0.679 -1.403 13.141 1.00 97.31 115 TRP A N 1
ATOM 886 C CA . TRP A 1 115 ? 0.853 -1.575 11.707 1.00 97.31 115 TRP A CA 1
ATOM 887 C C . TRP A 1 115 ? 0.936 -3.051 11.323 1.00 97.31 115 TRP A C 1
ATOM 889 O O . TRP A 1 115 ? 1.319 -3.906 12.120 1.00 97.31 115 TRP A O 1
ATOM 899 N N . ILE A 1 116 ? 0.583 -3.334 10.074 1.00 97.38 116 ILE A N 1
ATOM 900 C CA . ILE A 1 116 ? 0.731 -4.640 9.429 1.00 97.38 116 ILE A CA 1
ATOM 901 C C . ILE A 1 116 ? 1.281 -4.447 8.017 1.00 97.38 116 ILE A C 1
ATOM 903 O O . ILE A 1 116 ? 1.077 -3.394 7.411 1.00 97.38 116 ILE A O 1
ATOM 907 N N . ARG A 1 117 ? 1.991 -5.452 7.496 1.00 97.19 117 ARG A N 1
ATOM 908 C CA . ARG A 1 117 ? 2.522 -5.457 6.129 1.00 97.19 117 ARG A CA 1
ATOM 909 C C . ARG A 1 117 ? 1.973 -6.612 5.319 1.00 97.19 117 ARG A C 1
ATOM 911 O O . ARG A 1 117 ? 1.843 -7.724 5.823 1.00 97.19 117 ARG A O 1
ATOM 918 N N . PHE A 1 118 ? 1.730 -6.339 4.045 1.00 96.62 118 PHE A N 1
ATOM 919 C CA . PHE A 1 118 ? 1.273 -7.316 3.073 1.00 96.62 118 PHE A CA 1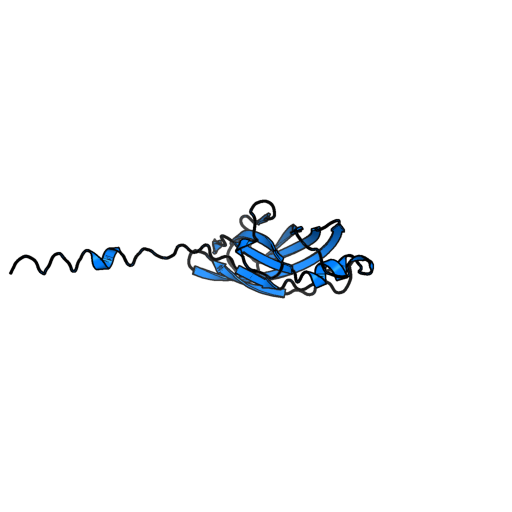
ATOM 920 C C . PHE A 1 118 ? 2.097 -7.242 1.798 1.00 96.62 118 PHE A C 1
ATOM 922 O O . PHE A 1 118 ? 2.401 -6.157 1.309 1.00 96.62 118 PHE A O 1
ATOM 929 N N . ASN A 1 119 ? 2.384 -8.405 1.220 1.00 95.69 119 ASN A N 1
ATOM 930 C CA . ASN A 1 119 ? 2.877 -8.487 -0.146 1.00 95.69 119 ASN A CA 1
ATOM 931 C C . ASN A 1 119 ? 1.672 -8.535 -1.087 1.00 95.69 119 ASN A C 1
ATOM 933 O O . ASN A 1 119 ? 1.013 -9.567 -1.192 1.00 95.69 119 ASN A O 1
ATOM 937 N N . LEU A 1 120 ? 1.375 -7.413 -1.738 1.00 95.19 120 LEU A N 1
ATOM 938 C CA . LEU A 1 120 ? 0.233 -7.261 -2.636 1.00 95.19 120 LEU A CA 1
ATOM 939 C C . LEU A 1 120 ? 0.676 -7.282 -4.101 1.00 95.19 120 LEU A C 1
ATOM 941 O O . LEU A 1 120 ? 1.768 -6.830 -4.459 1.00 95.19 120 LEU A O 1
ATOM 945 N N . GLU A 1 121 ? -0.196 -7.802 -4.961 1.00 94.25 121 GLU A N 1
ATOM 946 C CA . GLU A 1 121 ? 0.035 -7.895 -6.401 1.00 94.25 121 GLU A CA 1
ATOM 947 C C . GLU A 1 121 ? -0.884 -6.937 -7.164 1.00 94.25 121 GLU A C 1
ATOM 949 O O . GLU A 1 121 ? -2.105 -7.066 -7.128 1.00 94.25 121 GLU A O 1
ATOM 954 N N . LEU A 1 122 ? -0.287 -6.027 -7.933 1.00 93.12 122 LEU A N 1
ATOM 955 C CA . LEU A 1 122 ? -0.970 -5.287 -8.987 1.00 93.12 122 LEU A CA 1
ATOM 956 C C . LEU A 1 122 ? -0.931 -6.121 -10.272 1.00 93.12 122 LEU A C 1
ATOM 958 O O . LEU A 1 122 ? 0.079 -6.128 -10.984 1.00 93.12 122 LEU A O 1
ATOM 962 N N . ARG A 1 123 ? -2.012 -6.845 -10.565 1.00 90.88 123 ARG A N 1
ATOM 963 C CA . ARG A 1 123 ? -2.123 -7.676 -11.775 1.00 90.88 123 ARG A CA 1
ATOM 964 C C . ARG A 1 123 ? -2.616 -6.878 -12.984 1.00 90.88 123 ARG A C 1
ATOM 966 O O . ARG A 1 123 ? -3.242 -5.835 -12.842 1.00 90.88 123 ARG A O 1
ATOM 973 N N . GLY A 1 124 ? -2.324 -7.389 -14.181 1.00 89.31 124 GLY A N 1
ATOM 974 C CA . GLY A 1 124 ? -2.718 -6.774 -15.454 1.00 89.31 124 GLY A CA 1
ATOM 975 C C . GLY A 1 124 ? -1.909 -5.530 -15.845 1.00 89.31 124 GLY A C 1
ATOM 976 O O . GLY A 1 124 ? -2.211 -4.907 -16.858 1.00 89.31 124 GLY A O 1
ATOM 977 N N . CYS A 1 125 ? -0.863 -5.183 -15.091 1.00 91.00 125 CYS A N 1
ATOM 978 C CA . CYS A 1 125 ? -0.038 -4.006 -15.328 1.00 91.00 125 CYS A CA 1
ATOM 979 C C . CYS A 1 125 ? 0.847 -4.178 -16.572 1.00 91.00 125 CYS A C 1
ATOM 981 O O . CYS A 1 125 ? 1.944 -4.752 -16.518 1.00 91.00 125 CYS A O 1
ATOM 983 N N . LEU A 1 126 ? 0.346 -3.671 -17.702 1.00 91.88 126 LEU A N 1
ATOM 984 C CA . LEU A 1 126 ? 0.946 -3.796 -19.029 1.00 91.88 126 LEU A CA 1
ATOM 985 C C . LEU A 1 126 ? 1.038 -2.432 -19.745 1.00 91.88 126 LEU A C 1
ATOM 987 O O . LEU A 1 126 ? 0.334 -2.197 -20.729 1.00 91.88 126 LEU A O 1
ATOM 991 N N . PRO A 1 127 ? 1.889 -1.503 -19.278 1.00 92.00 127 PRO A N 1
ATOM 992 C CA . PRO A 1 127 ? 1.927 -0.162 -19.844 1.00 92.00 127 PRO A CA 1
ATOM 993 C C . PRO A 1 127 ? 2.500 -0.173 -21.268 1.00 92.00 127 PRO A C 1
ATOM 995 O O . PRO A 1 127 ? 3.387 -0.965 -21.610 1.00 92.00 127 PRO A O 1
ATOM 998 N N . LYS A 1 128 ? 2.004 0.734 -22.117 1.00 91.44 128 LYS A N 1
ATOM 999 C CA . LYS A 1 128 ? 2.537 0.937 -23.472 1.00 91.44 128 LYS A CA 1
ATOM 1000 C C . LYS A 1 128 ? 3.987 1.432 -23.386 1.00 91.44 128 LYS A C 1
ATOM 1002 O O . LYS A 1 128 ? 4.307 2.266 -22.549 1.00 91.44 128 LYS A O 1
ATOM 1007 N N . GLY A 1 129 ? 4.873 0.915 -24.242 1.00 91.31 129 GLY A N 1
ATOM 1008 C CA . GLY A 1 129 ? 6.292 1.315 -24.254 1.00 91.31 129 GLY A CA 1
ATOM 1009 C C . GLY A 1 129 ? 7.158 0.729 -23.126 1.00 91.31 129 GLY A C 1
ATOM 1010 O O . GLY A 1 129 ? 8.305 1.134 -22.962 1.00 91.31 129 GLY A O 1
ATOM 1011 N N . ARG A 1 130 ? 6.650 -0.261 -22.379 1.00 92.00 130 ARG A N 1
ATOM 1012 C CA . ARG A 1 130 ? 7.311 -0.910 -21.225 1.00 92.00 130 ARG A CA 1
ATOM 1013 C C . ARG A 1 130 ? 8.726 -1.458 -21.434 1.00 92.00 130 ARG A C 1
ATOM 1015 O O . ARG A 1 130 ? 9.387 -1.759 -20.446 1.00 92.00 130 ARG A O 1
ATOM 1022 N N . SER A 1 131 ? 9.179 -1.6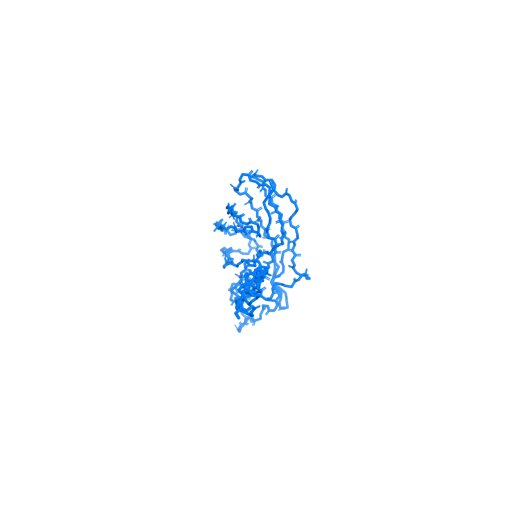66 -22.671 1.00 91.44 131 SER A N 1
ATOM 1023 C CA . SER A 1 131 ? 10.477 -2.299 -22.956 1.00 91.44 131 SER A CA 1
ATOM 1024 C C . SER A 1 131 ? 11.671 -1.455 -22.511 1.00 91.44 131 SER A C 1
ATOM 1026 O O . SER A 1 131 ? 12.725 -2.014 -22.233 1.00 91.44 131 SER A O 1
ATOM 1028 N N . LYS A 1 132 ? 11.501 -0.131 -22.422 1.00 93.62 132 LYS A N 1
ATOM 1029 C CA . LYS A 1 132 ? 12.540 0.818 -21.991 1.00 93.62 132 LYS A CA 1
ATOM 1030 C C . LYS A 1 132 ? 12.340 1.334 -20.563 1.00 93.62 132 LYS A C 1
ATOM 1032 O O . LYS A 1 132 ? 13.105 2.177 -20.119 1.00 93.62 132 LYS A O 1
ATOM 1037 N N . MET A 1 133 ? 11.301 0.865 -19.875 1.00 95.44 133 MET A N 1
ATOM 1038 C CA . MET A 1 133 ? 10.952 1.306 -18.527 1.00 95.44 133 MET A CA 1
ATOM 1039 C C . MET A 1 133 ? 11.627 0.415 -17.484 1.00 95.44 133 MET A C 1
ATOM 1041 O O . MET A 1 133 ? 11.683 -0.809 -17.635 1.00 95.44 133 MET A O 1
ATOM 1045 N N . THR A 1 134 ? 12.063 1.017 -16.387 1.00 95.88 134 THR A N 1
ATOM 1046 C CA . THR A 1 134 ? 12.365 0.322 -15.134 1.00 95.88 134 THR A CA 1
ATOM 1047 C C . THR A 1 134 ? 11.102 -0.314 -14.551 1.00 95.88 134 THR A C 1
ATOM 1049 O O . THR A 1 134 ? 9.973 0.015 -14.922 1.00 95.88 134 THR A O 1
ATOM 1052 N N . ASP A 1 135 ? 11.265 -1.237 -13.607 1.00 95.94 135 ASP A N 1
ATOM 1053 C CA . ASP A 1 135 ? 10.129 -1.884 -12.945 1.00 95.94 135 ASP A CA 1
ATOM 1054 C C . ASP A 1 135 ? 9.222 -0.885 -12.221 1.00 95.94 135 ASP A C 1
ATOM 1056 O O . ASP A 1 135 ? 7.995 -1.001 -12.277 1.00 95.94 135 ASP A O 1
ATOM 1060 N N . LEU A 1 136 ? 9.814 0.135 -11.599 1.00 95.94 136 LEU A N 1
ATOM 1061 C CA . LEU A 1 136 ? 9.060 1.187 -10.934 1.00 95.94 136 LEU A CA 1
ATOM 1062 C C . LEU A 1 136 ? 8.283 2.049 -11.924 1.00 95.94 136 LEU A C 1
ATOM 1064 O O . LEU A 1 136 ? 7.118 2.345 -11.675 1.00 95.94 136 LEU A O 1
ATOM 1068 N N . GLU A 1 137 ? 8.887 2.421 -13.050 1.00 96.44 137 GLU A N 1
ATOM 1069 C CA . GLU A 1 137 ? 8.206 3.184 -14.099 1.00 96.44 137 GLU A CA 1
ATOM 1070 C C . GLU A 1 137 ? 7.042 2.399 -14.704 1.00 96.44 137 GLU A C 1
ATOM 1072 O O . GLU A 1 137 ? 5.964 2.966 -14.879 1.00 96.44 137 GLU A O 1
ATOM 1077 N N . LYS A 1 138 ? 7.208 1.086 -14.935 1.00 95.62 138 LYS A N 1
ATOM 1078 C CA . LYS A 1 138 ? 6.106 0.219 -15.386 1.00 95.62 138 LYS A CA 1
ATOM 1079 C C . LYS A 1 138 ? 4.941 0.278 -14.401 1.00 95.62 138 LYS A C 1
ATOM 1081 O O . LYS A 1 138 ? 3.805 0.536 -14.785 1.00 95.62 138 LYS A O 1
ATOM 1086 N N . CYS A 1 139 ? 5.235 0.069 -13.123 1.00 94.31 139 CYS A N 1
ATOM 1087 C CA . CYS A 1 139 ? 4.244 0.107 -12.060 1.00 94.31 139 CYS A CA 1
ATOM 1088 C C . CYS A 1 139 ? 3.561 1.478 -11.930 1.00 94.31 139 CYS A C 1
ATOM 1090 O O . CYS A 1 139 ? 2.339 1.531 -11.836 1.00 94.31 139 CYS A O 1
ATOM 1092 N N . LYS A 1 140 ? 4.319 2.583 -11.966 1.00 94.69 140 LYS A N 1
ATOM 1093 C CA . LYS A 1 140 ? 3.782 3.956 -11.917 1.00 94.69 140 LYS A CA 1
ATOM 1094 C C . LYS A 1 140 ? 2.844 4.231 -13.093 1.00 94.69 140 LYS A C 1
ATOM 1096 O O . LYS A 1 140 ? 1.764 4.780 -12.892 1.00 94.69 140 LYS A O 1
ATOM 1101 N N . ALA A 1 141 ? 3.216 3.793 -14.295 1.00 93.94 141 ALA A N 1
ATOM 1102 C CA . ALA A 1 141 ? 2.412 3.967 -15.503 1.00 93.94 141 ALA A CA 1
ATOM 1103 C C . ALA A 1 141 ? 1.064 3.220 -15.458 1.00 93.94 141 ALA A C 1
ATOM 1105 O O . ALA A 1 141 ? 0.136 3.602 -16.163 1.00 93.94 141 ALA A O 1
ATOM 1106 N N . CYS A 1 142 ? 0.933 2.188 -14.619 1.00 91.88 142 CYS A N 1
ATOM 1107 C CA . CYS A 1 142 ? -0.324 1.464 -14.399 1.00 91.88 142 CYS A CA 1
ATOM 1108 C C . CYS A 1 142 ? -1.263 2.136 -13.382 1.00 91.88 142 CYS A C 1
ATOM 1110 O O . CYS A 1 142 ? -2.342 1.601 -13.130 1.00 91.88 142 CYS A O 1
ATOM 1112 N N . MET A 1 143 ? -0.863 3.274 -12.795 1.00 92.81 143 MET A N 1
ATOM 1113 C CA . MET A 1 143 ? -1.659 4.069 -11.849 1.00 92.81 143 MET A CA 1
ATOM 1114 C C . MET A 1 143 ? -2.322 3.209 -10.753 1.00 92.81 143 MET A C 1
ATOM 1116 O O . MET A 1 143 ? -3.555 3.108 -10.702 1.00 92.81 143 MET A O 1
ATOM 1120 N N . PRO A 1 144 ? -1.528 2.541 -9.897 1.00 93.62 144 PRO A N 1
ATOM 1121 C CA . PRO A 1 144 ? -2.067 1.655 -8.878 1.00 93.62 144 PRO A CA 1
ATOM 1122 C C . PRO A 1 144 ? -2.950 2.416 -7.898 1.00 93.62 144 PRO A C 1
ATOM 1124 O O . PRO A 1 144 ? -2.641 3.531 -7.483 1.00 93.62 144 PRO A O 1
ATOM 1127 N N . HIS A 1 145 ? -4.033 1.768 -7.500 1.00 94.00 145 HIS A N 1
ATOM 1128 C CA . HIS A 1 145 ? -4.898 2.193 -6.416 1.00 94.00 145 HIS A CA 1
ATOM 1129 C C . HIS A 1 145 ? -4.881 1.125 -5.334 1.00 94.00 145 HIS A C 1
ATOM 1131 O O . HIS A 1 145 ? -4.885 -0.070 -5.633 1.00 94.00 145 HIS A O 1
ATOM 1137 N N . ILE A 1 146 ? -4.879 1.563 -4.081 1.00 93.94 146 ILE A N 1
ATOM 1138 C CA . ILE A 1 146 ? -5.134 0.691 -2.944 1.00 93.94 146 ILE A CA 1
ATOM 1139 C C . ILE A 1 146 ? -6.632 0.646 -2.688 1.00 93.94 146 ILE A C 1
ATOM 1141 O O . ILE A 1 146 ? -7.311 1.675 -2.709 1.00 93.94 146 ILE A O 1
ATOM 1145 N N . GLY A 1 147 ? -7.146 -0.561 -2.488 1.00 92.06 147 GLY A N 1
ATOM 1146 C CA . GLY A 1 147 ? -8.553 -0.793 -2.239 1.00 92.06 147 GLY A CA 1
ATOM 1147 C C . GLY A 1 147 ? -8.806 -1.509 -0.937 1.00 92.06 147 GLY A C 1
ATOM 1148 O O . GLY A 1 147 ? -8.097 -2.455 -0.618 1.00 92.06 147 GLY A O 1
ATOM 1149 N N . PHE A 1 148 ? -9.832 -1.062 -0.221 1.00 91.88 148 PHE A N 1
ATOM 1150 C CA . PHE A 1 148 ? -10.295 -1.631 1.035 1.00 91.88 148 PHE A CA 1
ATOM 1151 C C . PHE A 1 148 ? -11.726 -2.128 0.882 1.00 91.88 148 PHE A C 1
ATOM 1153 O O . PHE A 1 148 ? -12.564 -1.402 0.351 1.00 91.88 148 PHE A O 1
ATOM 1160 N N . ALA A 1 149 ? -12.022 -3.332 1.361 1.00 89.31 149 ALA A N 1
ATOM 1161 C CA . ALA A 1 149 ? -13.358 -3.923 1.303 1.00 89.31 149 ALA A CA 1
ATOM 1162 C C . ALA A 1 149 ? -13.746 -4.550 2.646 1.00 89.31 149 ALA A C 1
ATOM 1164 O O . ALA A 1 149 ? -12.882 -4.962 3.418 1.00 89.31 149 ALA A O 1
ATOM 1165 N N . GLU A 1 150 ? -15.056 -4.599 2.912 1.00 89.12 150 GLU A N 1
ATOM 1166 C CA . GLU A 1 150 ? -15.643 -5.199 4.125 1.00 89.12 150 GLU A CA 1
ATOM 1167 C C . GLU A 1 150 ? -14.999 -4.685 5.428 1.00 89.12 150 GLU A C 1
ATOM 1169 O O . GLU A 1 150 ? -14.747 -5.430 6.374 1.00 89.12 150 GLU A O 1
ATOM 1174 N N . VAL A 1 151 ? -14.707 -3.381 5.462 1.00 91.88 151 VAL A N 1
ATOM 1175 C CA . VAL A 1 151 ? -14.051 -2.738 6.602 1.00 91.88 151 VAL A CA 1
ATOM 1176 C C . VAL A 1 151 ? -15.002 -2.653 7.796 1.00 91.88 151 VAL A C 1
ATOM 1178 O O . VAL A 1 151 ? -16.113 -2.135 7.679 1.00 91.88 151 VAL A O 1
ATOM 1181 N N . ASN A 1 152 ? -14.532 -3.099 8.959 1.00 93.12 152 ASN A N 1
ATOM 1182 C CA . ASN A 1 152 ? -15.240 -3.061 10.237 1.00 93.12 152 ASN A CA 1
ATOM 1183 C C . ASN A 1 152 ? -14.353 -2.466 11.339 1.00 93.12 152 ASN A C 1
ATOM 1185 O O . ASN A 1 152 ? -13.126 -2.614 11.300 1.00 93.12 152 ASN A O 1
ATOM 1189 N N . PHE A 1 153 ? -14.988 -1.789 12.303 1.00 93.19 153 PHE A N 1
ATOM 1190 C CA . PHE A 1 153 ? -14.326 -1.184 13.459 1.00 93.19 153 PHE A CA 1
ATOM 1191 C C . PHE A 1 153 ? -14.879 -1.774 14.758 1.00 93.19 153 PHE A C 1
ATOM 1193 O O . PHE A 1 153 ? -16.057 -1.560 15.054 1.00 93.19 153 PHE A O 1
ATOM 1200 N N . ASP A 1 154 ? -14.014 -2.432 15.531 1.00 87.31 154 ASP A N 1
ATOM 1201 C CA . ASP A 1 154 ? -14.344 -3.065 16.819 1.00 87.31 154 ASP A CA 1
ATOM 1202 C C . ASP A 1 154 ? -13.758 -2.283 18.004 1.00 87.31 154 ASP A C 1
ATOM 1204 O O . ASP A 1 154 ? -12.528 -2.018 18.007 1.00 87.31 154 ASP A O 1
#

Foldseek 3Di:
DPPPPPVVVVVVVVVPVPVLPFPKDKDFAQACPDQPDKGDWDKDWDAASVGDIFIKIKIKHWPFDDDQKTKIKMKIFTQGQFFKWFKKAKEQPDDPVRPDPVFIDTDDRQHHRHMDIDTGMYGRQDAPPCPPDGRRRSVVRSRMMMMTTNMDTD

Nearest PDB structures (foldseek):
  4c47-assembly1_B  TM=4.209E-01  e=7.872E-03  Salmonella enterica subsp. enterica serovar Typhimurium str. LT2
  4c47-assembly1_C  TM=4.448E-01  e=2.421E-02  Salmonella enterica subsp. enterica serovar Typhimurium str. LT2
  4fuv-assembly1_A-2  TM=2.607E-01  e=4.247E+00  Acinetobacter baumannii TCDC-AB0715

pLDDT: mean 84.36, std 18.6, range [37.78, 98.31]

Solvent-accessible surface area (backbone atoms only — not comparable to full-atom values): 8635 Å² total; per-residue (Å²): 145,87,72,77,77,69,67,68,63,64,65,65,64,67,71,69,69,66,78,82,64,77,61,59,44,77,44,78,51,64,69,39,91,48,62,89,35,64,16,67,79,42,80,46,77,47,58,28,78,90,56,65,74,37,44,33,38,36,33,26,26,52,74,50,50,55,96,35,32,32,34,30,42,36,38,43,31,31,69,24,91,45,23,35,29,31,35,39,29,35,28,49,75,85,55,72,85,63,65,45,80,94,43,44,47,77,48,77,63,42,38,52,76,34,70,51,75,45,84,34,44,32,62,77,40,70,43,87,77,48,90,81,46,53,51,60,53,38,45,57,68,35,43,44,22,40,35,38,33,69,29,41,74,92

Radius of gyration: 20.3 Å; Cα contacts (8 Å, |Δi|>4): 343; chains: 1; bounding box: 80×23×43 Å

Secondary structure (DSSP, 8-state):
--SSSSTTTSTTTGGG--------EEEE----SSSSSBPPPEEEEEEPTTS-EEEEEEEEEEEEEETTEEEEEEEEEE-SSS-EEEEEEEEETT-GGG--GGG-EEEEEE-TT-EEEEEEEETT---TTGGG--HHHHHHHT-EEEEEEEEEE-

Mean predicted aligned error: 8.6 Å